Protein AF-A0AAW1DNU8-F1 (afdb_monomer_lite)

InterPro domains:
  IPR050598 Cellular Amino Acid Transporter [PTHR11785] (7-78)

Structure (mmCIF, N/CA/C/O backbone):
data_AF-A0AAW1DNU8-F1
#
_entry.id   AF-A0AAW1DNU8-F1
#
loop_
_atom_site.group_PDB
_atom_site.id
_atom_site.type_symbol
_atom_site.label_atom_id
_atom_site.label_alt_id
_atom_site.label_comp_id
_atom_site.label_asym_id
_atom_site.label_entity_id
_atom_site.label_seq_id
_atom_site.pdbx_PDB_ins_code
_atom_site.Cartn_x
_atom_site.Cartn_y
_atom_site.Cartn_z
_atom_site.occupancy
_atom_site.B_iso_or_equiv
_atom_site.auth_seq_id
_atom_site.auth_comp_id
_atom_site.auth_asym_id
_atom_site.auth_atom_id
_atom_site.pdbx_PDB_model_num
ATOM 1 N N . MET A 1 1 ? -0.730 47.822 -5.7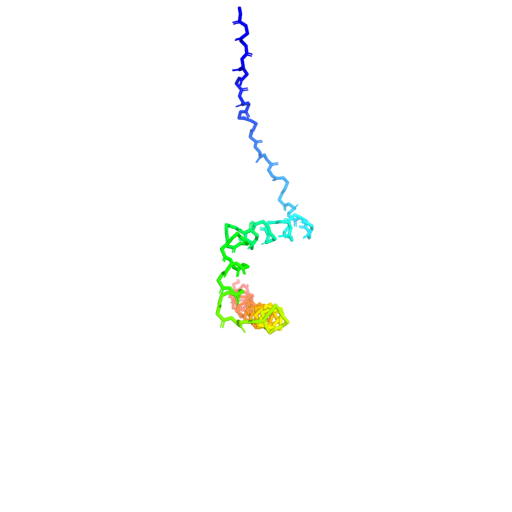91 1.00 42.94 1 MET A N 1
ATOM 2 C CA . MET A 1 1 ? -0.482 46.655 -6.659 1.00 42.94 1 MET A CA 1
ATOM 3 C C . MET A 1 1 ? -0.420 45.432 -5.743 1.00 42.94 1 MET A C 1
ATOM 5 O O . MET A 1 1 ? 0.487 45.374 -4.929 1.00 42.94 1 MET A O 1
ATOM 9 N N . SER A 1 2 ? -1.487 44.624 -5.781 1.00 38.00 2 SER A N 1
ATOM 10 C CA . SER A 1 2 ? -1.809 43.297 -5.191 1.00 38.00 2 SER A CA 1
ATOM 11 C C . SER A 1 2 ? -0.836 42.678 -4.163 1.00 38.00 2 SER A C 1
ATOM 13 O O . SER A 1 2 ? 0.322 42.462 -4.484 1.00 38.00 2 SER A O 1
ATOM 15 N N . ALA A 1 3 ? -1.182 42.419 -2.894 1.00 44.03 3 ALA A N 1
ATOM 16 C CA . ALA A 1 3 ? -2.195 41.494 -2.346 1.00 44.03 3 ALA A CA 1
ATOM 17 C C . ALA A 1 3 ? -1.997 40.013 -2.748 1.00 44.03 3 ALA A C 1
ATOM 19 O O . ALA A 1 3 ? -2.564 39.569 -3.738 1.00 44.03 3 ALA A O 1
ATOM 20 N N . VAL A 1 4 ? -1.235 39.266 -1.936 1.00 46.91 4 VAL A N 1
ATOM 21 C CA . VAL A 1 4 ? -1.368 37.811 -1.693 1.00 46.91 4 VAL A CA 1
ATOM 22 C C . VAL A 1 4 ? -1.083 37.621 -0.198 1.00 46.91 4 VAL A C 1
ATOM 24 O O . VAL A 1 4 ? 0.060 37.638 0.242 1.00 46.91 4 VAL A O 1
ATOM 27 N N . SER A 1 5 ? -2.098 37.867 0.627 1.00 35.53 5 SER A N 1
ATOM 28 C CA . SER A 1 5 ? -2.905 36.829 1.283 1.00 35.53 5 SER A CA 1
ATOM 29 C C . SER A 1 5 ? -2.072 35.991 2.243 1.00 35.53 5 SER A C 1
ATOM 31 O O . SER A 1 5 ? -1.513 34.956 1.890 1.00 35.53 5 SER A O 1
ATOM 33 N N . ALA A 1 6 ? -2.027 36.482 3.483 1.00 40.50 6 ALA A N 1
ATOM 34 C CA . ALA A 1 6 ? -1.715 35.695 4.658 1.00 40.50 6 ALA A CA 1
ATOM 35 C C . ALA A 1 6 ? -2.567 34.421 4.621 1.00 40.50 6 ALA A C 1
ATOM 37 O O . ALA A 1 6 ? -3.788 34.485 4.754 1.00 40.50 6 ALA A O 1
ATOM 38 N N . SER A 1 7 ? -1.926 33.276 4.386 1.00 34.06 7 SER A N 1
ATOM 39 C CA . SER A 1 7 ? -2.572 31.986 4.583 1.00 34.06 7 SER A CA 1
ATOM 40 C C . SER A 1 7 ? -2.823 31.850 6.076 1.00 34.06 7 SER A C 1
ATOM 42 O O . SER A 1 7 ? -1.900 31.652 6.866 1.00 34.06 7 SER A O 1
ATOM 44 N N . SER A 1 8 ? -4.078 32.055 6.441 1.00 38.97 8 SER A N 1
ATOM 45 C CA . SER A 1 8 ? -4.656 31.919 7.763 1.00 38.97 8 SER A CA 1
ATOM 46 C C . SER A 1 8 ? -4.129 30.661 8.447 1.00 38.97 8 SER A C 1
ATOM 48 O O . SER A 1 8 ? -4.378 29.546 7.994 1.00 38.97 8 SER A O 1
ATOM 50 N N . SER A 1 9 ? -3.430 30.842 9.565 1.00 44.53 9 SER A N 1
ATOM 51 C CA . SER A 1 9 ? -3.291 29.805 10.584 1.00 44.53 9 SER A CA 1
ATOM 52 C C . SER A 1 9 ? -4.659 29.640 11.251 1.00 44.53 9 SER A C 1
ATOM 54 O O . SER A 1 9 ? -4.897 30.120 12.359 1.00 44.53 9 SER A O 1
ATOM 56 N N . GLU A 1 10 ? -5.615 29.045 10.536 1.00 45.84 10 GLU A N 1
ATOM 57 C CA . GLU A 1 10 ? -6.769 28.469 11.204 1.00 45.84 10 GLU A CA 1
ATOM 58 C C . GLU A 1 10 ? -6.238 27.302 12.024 1.00 45.84 10 GLU A C 1
ATOM 60 O O . GLU A 1 10 ? -5.652 26.358 11.496 1.00 45.84 10 GLU A O 1
ATOM 65 N N . SER A 1 11 ? -6.392 27.400 13.344 1.00 44.38 11 SER A N 1
ATOM 66 C CA . SER A 1 11 ? -6.227 26.267 14.240 1.00 44.38 11 SER A CA 1
ATOM 67 C C . SER A 1 11 ? -7.128 25.157 13.714 1.00 44.38 11 SER A C 1
ATOM 69 O O . SER A 1 11 ? -8.342 25.188 13.918 1.00 44.38 11 SER A O 1
ATOM 71 N N . VAL A 1 12 ? -6.534 24.204 12.992 1.00 55.03 12 VAL A N 1
ATOM 72 C CA . VAL A 1 12 ? -7.214 23.008 12.515 1.00 55.03 12 VAL A CA 1
ATOM 73 C C . VAL A 1 12 ? -7.555 22.197 13.762 1.00 55.03 12 VAL A C 1
ATOM 75 O O . VAL A 1 12 ? -6.823 21.304 14.186 1.00 55.03 12 VAL A O 1
ATOM 78 N N . LYS A 1 13 ? -8.670 22.543 14.410 1.00 50.22 13 LYS A N 1
ATOM 79 C CA . LYS A 1 13 ? -9.346 21.675 15.363 1.00 50.22 13 LYS A CA 1
ATOM 80 C C . LYS A 1 13 ? -9.924 20.540 14.540 1.00 50.22 13 LYS A C 1
ATOM 82 O O . LYS A 1 13 ? -11.085 20.572 14.143 1.00 50.22 13 LYS A O 1
ATOM 87 N N . LEU A 1 14 ? -9.076 19.553 14.261 1.00 46.94 14 LEU A N 1
ATOM 88 C CA . LEU A 1 14 ? -9.505 18.275 13.730 1.00 46.94 14 LEU A CA 1
ATOM 89 C C . LEU A 1 14 ? -10.591 17.764 14.677 1.00 46.94 14 LEU A C 1
ATOM 91 O O . LEU A 1 14 ? -10.317 17.457 15.842 1.00 46.94 14 LEU A O 1
ATOM 95 N N . LYS A 1 15 ? -11.835 17.686 14.190 1.00 48.12 15 LYS A N 1
ATOM 96 C CA . LYS A 1 15 ? -12.792 16.726 14.742 1.00 48.12 15 LYS A CA 1
ATOM 97 C C . LYS A 1 15 ? -12.012 15.416 14.816 1.00 48.12 15 LYS A C 1
ATOM 99 O O . LYS A 1 15 ? -11.464 14.984 13.806 1.00 48.12 15 LYS A O 1
ATOM 104 N N . LYS A 1 16 ? -11.861 14.846 16.015 1.00 55.00 16 LYS A N 1
ATOM 105 C CA . LYS A 1 16 ? -11.119 13.592 16.248 1.00 55.00 16 LYS A CA 1
ATOM 106 C C . LYS A 1 16 ? -11.910 12.395 15.707 1.00 55.00 16 LYS A C 1
ATOM 108 O O . LYS A 1 16 ? -12.098 11.407 16.400 1.00 55.00 16 LYS A O 1
ATOM 113 N N . GLU A 1 17 ? -12.411 12.524 14.492 1.00 59.81 17 GLU A N 1
ATOM 114 C CA . GLU A 1 17 ? -13.192 11.542 13.767 1.00 59.81 17 GLU A CA 1
ATOM 115 C C . GLU A 1 17 ? -12.528 11.438 12.402 1.00 59.81 17 GLU A C 1
ATOM 117 O O . GLU A 1 17 ? -12.951 12.049 11.428 1.00 59.81 17 GLU A O 1
ATOM 122 N N . LEU A 1 18 ? -11.396 10.732 12.375 1.00 68.56 18 LEU A N 1
ATOM 123 C CA . LEU A 1 18 ? -10.832 10.231 11.130 1.00 68.56 18 LEU A CA 1
ATOM 124 C C . LEU A 1 18 ? -11.833 9.204 10.605 1.00 68.56 18 LEU A C 1
ATOM 126 O O . LEU A 1 18 ? -11.925 8.095 11.135 1.00 68.56 18 LEU A O 1
ATOM 130 N N . GLY A 1 19 ? -12.636 9.603 9.622 1.00 79.88 19 GLY A N 1
ATOM 131 C CA . GLY A 1 19 ? -13.544 8.690 8.949 1.00 79.88 19 GLY A CA 1
ATOM 132 C C . GLY A 1 19 ? -12.769 7.644 8.149 1.00 79.88 19 GLY A C 1
ATOM 133 O O . GLY A 1 19 ? -11.586 7.810 7.845 1.00 79.88 19 GLY A O 1
ATOM 134 N N . LEU A 1 20 ? -13.456 6.571 7.747 1.00 80.25 20 LEU A N 1
ATOM 135 C CA . LEU A 1 20 ? -12.861 5.527 6.904 1.00 80.25 20 LEU A CA 1
ATOM 136 C C . LEU A 1 20 ? -12.243 6.116 5.624 1.00 80.25 20 LEU A C 1
ATOM 138 O O . LEU A 1 20 ? -11.160 5.720 5.206 1.00 80.25 20 LEU A O 1
ATOM 142 N N . ILE A 1 21 ? -12.936 7.087 5.025 1.00 86.38 21 ILE A N 1
ATOM 143 C CA . ILE A 1 21 ? -12.540 7.712 3.761 1.00 86.38 21 ILE A CA 1
ATOM 144 C C . ILE A 1 21 ? -11.306 8.600 3.939 1.00 86.38 21 ILE A C 1
ATOM 146 O O . ILE A 1 21 ? -10.398 8.532 3.114 1.00 86.38 21 ILE A O 1
ATOM 150 N N . ASP A 1 22 ? -11.228 9.363 5.033 1.00 87.75 22 ASP A N 1
ATOM 151 C CA . ASP A 1 22 ? -10.046 10.173 5.350 1.00 87.75 22 ASP A CA 1
ATOM 152 C C . ASP A 1 22 ? -8.817 9.285 5.579 1.00 87.75 22 ASP A C 1
ATOM 154 O O . ASP A 1 22 ? -7.740 9.557 5.048 1.00 87.75 22 ASP A O 1
ATOM 158 N N . GLY A 1 23 ? -8.983 8.174 6.306 1.00 85.50 23 GLY A N 1
ATOM 159 C CA . GLY A 1 23 ? -7.918 7.195 6.530 1.00 85.50 23 GLY A CA 1
ATOM 160 C C . GLY A 1 23 ? -7.415 6.562 5.231 1.00 85.50 23 GLY A C 1
ATOM 161 O O . GLY A 1 23 ? -6.210 6.529 4.980 1.00 85.50 23 GLY A O 1
ATOM 162 N N . VAL A 1 24 ? -8.329 6.114 4.365 1.00 86.62 24 VAL A N 1
ATOM 163 C CA . VAL A 1 24 ? -7.976 5.556 3.050 1.00 86.62 24 VAL A CA 1
ATOM 164 C C . VAL A 1 24 ? -7.291 6.609 2.178 1.00 86.62 24 VAL A C 1
ATOM 166 O O . VAL A 1 24 ? -6.281 6.302 1.552 1.00 86.62 24 VAL A O 1
ATOM 169 N N . GLY A 1 25 ? -7.775 7.852 2.171 1.00 88.56 25 GLY A N 1
ATOM 170 C CA . GLY A 1 25 ? -7.170 8.951 1.418 1.00 88.56 25 GLY A CA 1
ATOM 171 C C . GLY A 1 25 ? -5.722 9.227 1.827 1.00 88.56 25 GLY A C 1
ATOM 172 O O . GLY A 1 25 ? -4.861 9.391 0.963 1.00 88.56 25 GLY A O 1
ATOM 173 N N . ILE A 1 26 ? -5.426 9.198 3.129 1.00 87.44 26 ILE A N 1
ATOM 174 C CA . ILE A 1 26 ? -4.060 9.354 3.653 1.00 87.44 26 ILE A CA 1
ATOM 175 C C . ILE A 1 26 ? -3.170 8.185 3.218 1.00 87.44 26 ILE A C 1
ATOM 177 O O . ILE A 1 26 ? -2.057 8.407 2.741 1.00 87.44 26 ILE A O 1
ATOM 181 N N . ILE A 1 27 ? -3.657 6.946 3.340 1.00 85.50 27 ILE A N 1
ATOM 182 C CA . ILE A 1 27 ? -2.909 5.747 2.935 1.00 85.50 27 ILE A CA 1
ATOM 183 C C . ILE A 1 27 ? -2.616 5.786 1.430 1.00 85.50 27 ILE A C 1
ATOM 185 O O . ILE A 1 27 ? -1.476 5.593 1.015 1.00 85.50 27 ILE A O 1
ATOM 189 N N . VAL A 1 28 ? -3.611 6.106 0.602 1.00 86.38 28 VAL A N 1
ATOM 190 C CA . VAL A 1 28 ? -3.438 6.234 -0.852 1.00 86.38 28 VAL A CA 1
ATOM 191 C C . VAL A 1 28 ? -2.463 7.365 -1.190 1.00 86.38 28 VAL A C 1
ATOM 193 O O . VAL A 1 28 ? -1.595 7.179 -2.040 1.00 86.38 28 VAL A O 1
ATOM 196 N N . GLY A 1 29 ? -2.540 8.503 -0.496 1.00 84.44 29 GLY A N 1
ATOM 197 C CA . GLY A 1 29 ? -1.621 9.628 -0.678 1.00 84.44 29 GLY A CA 1
ATOM 198 C C . GLY A 1 29 ? -0.169 9.305 -0.315 1.00 84.44 29 GLY A C 1
ATOM 199 O O . GLY A 1 29 ? 0.743 9.796 -0.975 1.00 84.44 29 GLY A O 1
ATOM 200 N N . VAL A 1 30 ? 0.065 8.450 0.687 1.00 81.75 30 VAL A N 1
ATOM 201 C CA . VAL A 1 30 ? 1.420 8.003 1.054 1.00 81.75 30 VAL A CA 1
ATOM 202 C C . VAL A 1 30 ? 1.961 6.934 0.095 1.00 81.75 30 VAL A C 1
ATOM 204 O O . VAL A 1 30 ? 3.167 6.876 -0.137 1.00 81.75 30 VAL A O 1
ATOM 207 N N . ILE A 1 31 ? 1.084 6.101 -0.478 1.00 82.00 31 ILE A N 1
ATOM 208 C CA . ILE A 1 31 ? 1.452 5.041 -1.431 1.00 82.00 31 ILE A CA 1
ATOM 209 C C . ILE A 1 31 ? 1.752 5.626 -2.821 1.00 82.00 31 ILE A C 1
ATOM 211 O O . ILE A 1 31 ? 2.721 5.221 -3.469 1.00 82.00 31 ILE A O 1
ATOM 215 N N . ILE A 1 32 ? 0.951 6.588 -3.294 1.00 83.88 32 ILE A N 1
ATOM 216 C CA . ILE A 1 32 ? 1.141 7.254 -4.592 1.00 83.88 32 ILE A CA 1
ATOM 217 C C . ILE A 1 32 ? 2.199 8.364 -4.446 1.00 83.88 32 ILE A C 1
ATOM 219 O O . ILE A 1 32 ? 1.894 9.550 -4.374 1.00 83.88 32 ILE A O 1
ATOM 223 N N . GLY A 1 33 ? 3.472 7.965 -4.380 1.00 74.81 33 GLY A N 1
ATOM 224 C CA . GLY A 1 33 ? 4.629 8.869 -4.363 1.00 74.81 33 GLY A CA 1
ATOM 225 C C . GLY A 1 33 ? 5.293 9.066 -5.736 1.00 74.81 33 GLY A C 1
ATOM 226 O O . GLY A 1 33 ? 4.772 8.678 -6.782 1.00 74.81 33 GLY A O 1
ATOM 227 N N . SER A 1 34 ? 6.519 9.602 -5.745 1.00 74.94 34 SER A N 1
ATOM 228 C CA . SER A 1 34 ? 7.336 9.791 -6.964 1.00 74.94 34 SER A CA 1
ATOM 229 C C . SER A 1 34 ? 7.711 8.484 -7.687 1.00 74.94 34 SER A C 1
ATOM 231 O O . SER A 1 34 ? 8.128 8.510 -8.848 1.00 74.94 34 SER A O 1
ATOM 233 N N . GLY A 1 35 ? 7.517 7.328 -7.041 1.00 67.00 35 GLY A N 1
ATOM 234 C CA . GLY A 1 35 ? 7.809 6.002 -7.590 1.00 67.00 35 GLY A CA 1
ATOM 235 C C . GLY A 1 35 ? 7.015 5.642 -8.853 1.00 67.00 35 GLY A C 1
ATOM 236 O O . GLY A 1 35 ? 7.522 4.879 -9.679 1.00 67.00 35 GLY A O 1
ATOM 237 N N . ILE A 1 36 ? 5.829 6.228 -9.069 1.00 77.69 36 ILE A N 1
ATOM 238 C CA . ILE A 1 36 ? 5.007 5.993 -10.274 1.00 77.69 36 ILE A CA 1
ATOM 239 C C . ILE A 1 36 ? 5.675 6.505 -11.561 1.00 77.69 36 ILE A C 1
ATOM 241 O O . ILE A 1 36 ? 5.405 5.987 -12.638 1.00 77.69 36 ILE A O 1
ATOM 245 N N . PHE A 1 37 ? 6.588 7.478 -11.468 1.00 68.12 37 PHE A N 1
ATOM 246 C CA . PHE A 1 37 ? 7.301 8.024 -12.630 1.00 68.12 37 PHE A CA 1
ATOM 247 C C . PHE A 1 37 ? 8.562 7.226 -12.993 1.00 68.12 37 PHE A C 1
ATOM 249 O O . PHE A 1 37 ? 9.006 7.251 -14.141 1.00 68.12 37 PHE A O 1
ATOM 256 N N . VAL A 1 38 ? 9.128 6.492 -12.031 1.00 65.69 38 VAL A N 1
ATOM 257 C CA . VAL A 1 38 ? 10.348 5.684 -12.211 1.00 65.69 38 VAL A CA 1
ATOM 258 C C . VAL A 1 38 ? 10.010 4.234 -12.573 1.00 65.69 38 VAL A C 1
ATOM 260 O O . VAL A 1 38 ? 10.651 3.642 -13.443 1.00 65.69 38 VAL A O 1
ATOM 263 N N . SER A 1 39 ? 8.961 3.680 -11.964 1.00 67.19 39 SER A N 1
ATOM 264 C CA . SER A 1 39 ? 8.584 2.266 -12.096 1.00 67.19 39 SER A CA 1
ATOM 265 C C . SER A 1 39 ? 8.240 1.815 -13.528 1.00 67.19 39 SER A C 1
ATOM 267 O O . SER A 1 39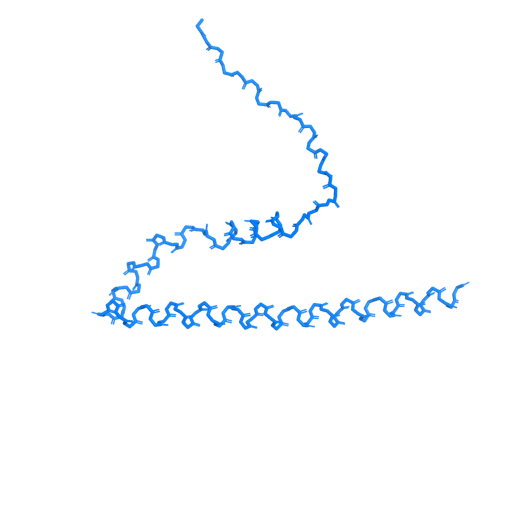 ? 8.686 0.733 -13.905 1.00 67.19 39 SER A O 1
ATOM 269 N N . PRO A 1 40 ? 7.541 2.601 -14.377 1.00 64.38 40 PRO A N 1
ATOM 270 C CA . PRO A 1 40 ? 7.185 2.162 -15.728 1.00 64.38 40 PRO A CA 1
ATOM 271 C C . PRO A 1 40 ? 8.403 2.037 -16.647 1.00 64.38 40 PRO A C 1
ATOM 273 O O . PRO A 1 40 ? 8.494 1.084 -17.414 1.00 64.38 40 PRO A O 1
ATOM 276 N N . LYS A 1 41 ? 9.367 2.968 -16.550 1.00 65.19 41 LYS A N 1
ATOM 277 C CA . LYS A 1 41 ? 10.606 2.924 -17.346 1.00 65.19 41 LYS A CA 1
ATOM 278 C C . LYS A 1 41 ? 11.528 1.791 -16.902 1.00 65.19 41 LYS A C 1
ATOM 280 O O . LYS A 1 41 ? 12.062 1.094 -17.759 1.00 65.19 41 LYS A O 1
ATOM 285 N N . GLY A 1 42 ? 11.688 1.594 -15.591 1.00 66.62 42 GLY A N 1
ATOM 286 C CA . GLY A 1 42 ? 12.519 0.517 -15.044 1.00 66.62 42 GLY A CA 1
ATOM 287 C C . GLY A 1 42 ? 11.969 -0.869 -15.383 1.00 66.62 42 GLY A C 1
ATOM 288 O O . GLY A 1 42 ? 12.691 -1.711 -15.908 1.00 66.62 42 GLY A O 1
ATOM 289 N N . VAL A 1 43 ? 10.666 -1.083 -15.181 1.00 67.31 43 VAL A N 1
ATOM 290 C CA . VAL A 1 43 ? 10.013 -2.359 -15.499 1.00 67.31 43 VAL A CA 1
ATOM 291 C C . VAL A 1 43 ? 10.024 -2.639 -17.002 1.00 67.31 43 VAL A C 1
ATOM 293 O O . VAL A 1 43 ? 10.294 -3.768 -17.397 1.00 67.31 43 VAL A O 1
ATOM 296 N N . LEU A 1 44 ? 9.791 -1.635 -17.853 1.00 66.38 44 LEU A N 1
ATOM 297 C CA . LEU A 1 44 ? 9.805 -1.827 -19.305 1.00 66.38 44 LEU A CA 1
ATOM 298 C C . LEU A 1 44 ? 11.202 -2.180 -19.839 1.00 66.38 44 LEU A C 1
ATOM 300 O O . LEU A 1 44 ? 11.313 -3.007 -20.740 1.00 66.38 44 LEU A O 1
ATOM 304 N N . GLN A 1 45 ? 12.262 -1.597 -19.268 1.00 67.81 45 GLN A N 1
ATOM 305 C CA . GLN A 1 45 ? 13.640 -1.934 -19.639 1.00 67.81 45 GLN A CA 1
ATOM 306 C C . GLN A 1 45 ? 14.081 -3.302 -19.109 1.00 67.81 45 GLN A C 1
ATOM 308 O O . GLN A 1 45 ? 14.765 -4.030 -19.822 1.00 67.81 45 GLN A O 1
ATOM 313 N N . SER A 1 46 ? 13.689 -3.676 -17.888 1.00 67.06 46 SER A N 1
ATOM 314 C CA . SER A 1 46 ? 14.102 -4.948 -17.281 1.00 67.06 46 SER A CA 1
ATOM 315 C C . SER A 1 46 ? 13.271 -6.154 -17.729 1.00 67.06 46 SER A C 1
ATOM 317 O O . SER A 1 46 ? 13.795 -7.262 -17.762 1.00 67.06 46 SER A O 1
ATOM 319 N N . ALA A 1 47 ? 11.992 -5.973 -18.070 1.00 66.62 47 ALA A N 1
ATOM 320 C CA . ALA A 1 47 ? 11.103 -7.073 -18.447 1.00 66.62 47 ALA A CA 1
ATOM 321 C C . ALA A 1 47 ? 11.158 -7.420 -19.945 1.00 66.62 47 ALA A C 1
ATOM 323 O O . ALA A 1 47 ? 10.655 -8.470 -20.342 1.00 66.62 47 ALA A O 1
ATOM 324 N N . GLY A 1 48 ? 11.704 -6.539 -20.794 1.00 65.94 48 GLY A N 1
ATOM 325 C CA . GLY A 1 48 ? 11.800 -6.719 -22.253 1.00 65.94 48 GLY A CA 1
ATOM 326 C C . GLY A 1 48 ? 10.458 -6.710 -23.007 1.00 65.94 48 GLY A C 1
ATOM 327 O O . GLY A 1 48 ? 10.425 -6.418 -24.199 1.00 65.94 48 GLY A O 1
ATOM 328 N N . SER A 1 49 ? 9.342 -6.978 -22.322 1.00 73.25 49 SER A N 1
ATOM 329 C CA . SER A 1 49 ? 7.974 -6.957 -22.836 1.00 73.25 49 SER A CA 1
ATOM 330 C C . SER A 1 49 ? 7.019 -6.338 -21.813 1.00 73.25 49 SER A C 1
ATOM 332 O O . SER A 1 49 ? 7.063 -6.653 -20.621 1.00 73.25 49 SER A O 1
ATOM 334 N N . VAL A 1 50 ? 6.110 -5.484 -22.296 1.00 76.75 50 VAL A N 1
ATOM 335 C CA . VAL A 1 50 ? 5.107 -4.768 -21.484 1.00 76.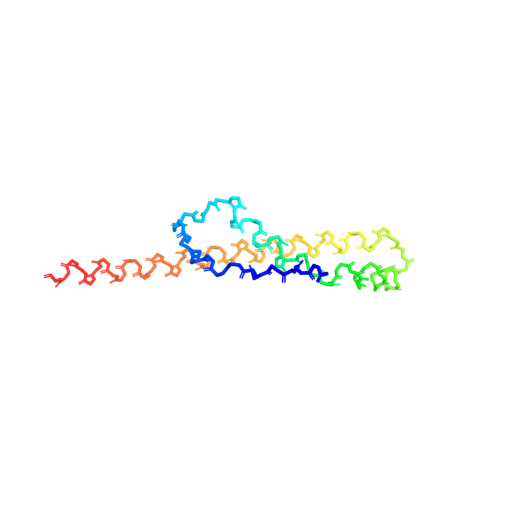75 50 VAL A CA 1
ATOM 336 C C . VAL A 1 50 ? 4.235 -5.742 -20.678 1.00 76.75 50 VAL A C 1
ATOM 338 O O . VAL A 1 50 ? 3.893 -5.462 -19.530 1.00 76.75 50 VAL A O 1
ATOM 341 N N . GLY A 1 51 ? 3.914 -6.911 -21.247 1.00 78.38 51 GLY A N 1
ATOM 342 C CA . GLY A 1 51 ? 3.052 -7.907 -20.604 1.00 78.38 51 GLY A CA 1
ATOM 343 C C . GLY A 1 51 ? 3.662 -8.513 -19.338 1.00 78.38 51 GLY A C 1
ATOM 344 O O . GLY A 1 51 ? 2.980 -8.638 -18.325 1.00 78.38 51 GLY A O 1
ATOM 345 N N . PHE A 1 52 ? 4.961 -8.825 -19.354 1.00 77.75 52 PHE A N 1
ATOM 346 C CA . PHE A 1 52 ? 5.644 -9.400 -18.191 1.00 77.75 52 PHE A CA 1
ATOM 347 C C . PHE A 1 52 ? 5.808 -8.364 -17.067 1.00 77.75 52 PHE A C 1
ATOM 349 O O . PHE A 1 52 ? 5.656 -8.679 -15.888 1.00 77.75 52 PHE A O 1
ATOM 356 N N . GLY A 1 53 ? 6.006 -7.096 -17.439 1.00 79.12 53 GLY A N 1
ATOM 357 C CA . GLY A 1 53 ? 6.035 -5.980 -16.500 1.00 79.12 53 GLY A CA 1
ATOM 358 C C . GLY A 1 53 ? 4.721 -5.765 -15.744 1.00 79.12 53 GLY A C 1
ATOM 359 O O . GLY A 1 53 ? 4.737 -5.539 -14.535 1.00 79.12 53 GLY A O 1
ATOM 360 N N . LEU A 1 54 ? 3.580 -5.900 -16.429 1.00 81.50 54 LEU A N 1
ATOM 361 C CA . LEU A 1 54 ? 2.257 -5.814 -15.799 1.00 81.50 54 LEU A CA 1
ATOM 362 C C . LEU A 1 54 ? 2.013 -6.954 -14.803 1.00 81.50 54 LEU A C 1
ATOM 364 O O . LEU A 1 54 ? 1.465 -6.715 -13.729 1.00 81.50 54 LEU A O 1
ATOM 368 N N . ILE A 1 55 ? 2.459 -8.174 -15.118 1.00 85.00 55 ILE A N 1
ATOM 369 C CA . ILE 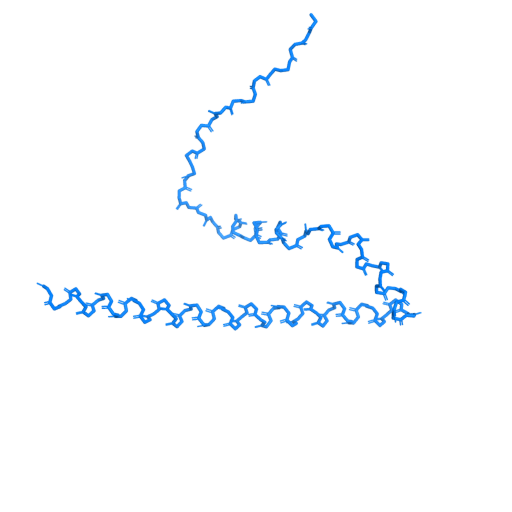A 1 55 ? 2.329 -9.326 -14.213 1.00 85.00 55 ILE A CA 1
ATOM 370 C C . ILE A 1 55 ? 3.127 -9.090 -12.927 1.00 85.00 55 ILE A C 1
ATOM 372 O O . ILE A 1 55 ? 2.588 -9.255 -11.836 1.00 85.00 55 ILE A O 1
ATOM 376 N N . ILE A 1 56 ? 4.384 -8.650 -13.035 1.00 84.81 56 ILE A N 1
ATOM 377 C CA . ILE A 1 56 ? 5.232 -8.347 -11.868 1.00 84.81 56 ILE A CA 1
ATOM 378 C C . ILE A 1 56 ? 4.617 -7.228 -11.023 1.00 84.81 56 ILE A C 1
ATOM 380 O O . ILE A 1 56 ? 4.645 -7.289 -9.794 1.00 84.81 56 ILE A O 1
ATOM 384 N N . TRP A 1 57 ? 4.034 -6.220 -11.668 1.00 82.31 57 TRP A N 1
ATOM 385 C CA . TRP A 1 57 ? 3.380 -5.117 -10.975 1.00 82.31 57 TRP A CA 1
ATOM 386 C C . TRP A 1 57 ? 2.166 -5.586 -10.162 1.00 82.31 57 TRP A C 1
ATOM 388 O O . TRP A 1 57 ? 2.054 -5.253 -8.982 1.00 82.31 57 TRP A O 1
ATOM 398 N N . ILE A 1 58 ? 1.312 -6.432 -10.749 1.00 86.62 58 ILE A N 1
ATOM 399 C CA . ILE A 1 58 ? 0.175 -7.035 -10.038 1.00 86.62 58 ILE A CA 1
ATOM 400 C C . ILE A 1 58 ? 0.658 -7.941 -8.901 1.00 86.62 58 ILE A C 1
ATOM 402 O O . ILE A 1 58 ? 0.134 -7.848 -7.793 1.00 86.62 58 ILE A O 1
ATOM 406 N N . LEU A 1 59 ? 1.673 -8.778 -9.135 1.00 89.75 59 LEU A N 1
ATOM 407 C CA . LEU A 1 59 ? 2.235 -9.655 -8.103 1.00 89.75 59 LEU A CA 1
ATOM 408 C C . LEU A 1 59 ? 2.802 -8.860 -6.922 1.00 89.75 59 LEU A C 1
ATOM 410 O O . LEU A 1 59 ? 2.556 -9.226 -5.777 1.00 89.75 59 LEU A O 1
ATOM 414 N N . SER A 1 60 ? 3.504 -7.757 -7.188 1.00 85.88 60 SER A N 1
ATOM 415 C CA . SER A 1 60 ? 4.008 -6.842 -6.157 1.00 85.88 60 SER A CA 1
ATOM 416 C C . SER A 1 60 ? 2.868 -6.222 -5.340 1.00 85.88 60 SER A C 1
ATOM 418 O O . SER A 1 60 ? 2.909 -6.235 -4.109 1.00 85.88 60 SER A O 1
ATOM 420 N N . GLY A 1 61 ? 1.804 -5.758 -6.007 1.00 87.12 61 GLY A N 1
ATOM 421 C CA . GLY A 1 61 ? 0.607 -5.242 -5.338 1.00 87.12 61 GLY A CA 1
ATOM 422 C C . GLY A 1 61 ? -0.076 -6.291 -4.457 1.00 87.12 61 GLY A C 1
ATOM 423 O O . GLY A 1 61 ? -0.436 -6.002 -3.316 1.00 87.12 61 GLY A O 1
ATOM 424 N N . LEU A 1 62 ? -0.183 -7.529 -4.946 1.00 92.38 62 LEU A N 1
ATOM 425 C CA . LEU A 1 62 ? -0.768 -8.642 -4.202 1.00 92.38 62 LEU A CA 1
ATOM 426 C C . LEU A 1 62 ? 0.071 -8.998 -2.965 1.00 92.38 62 LEU A C 1
ATOM 428 O O . LEU A 1 62 ? -0.473 -9.152 -1.874 1.00 92.38 62 LEU A O 1
ATOM 432 N N . LEU A 1 63 ? 1.399 -9.064 -3.113 1.00 90.38 63 LEU A N 1
ATOM 433 C CA . LEU A 1 63 ? 2.325 -9.302 -2.002 1.00 90.38 63 LEU A CA 1
ATOM 434 C C . LEU A 1 63 ? 2.213 -8.206 -0.936 1.00 90.38 63 LEU A C 1
ATOM 436 O O . LEU A 1 63 ? 2.213 -8.499 0.259 1.00 90.38 63 LEU A O 1
ATOM 440 N N . SER A 1 64 ? 2.080 -6.949 -1.365 1.00 88.88 64 SER A N 1
ATOM 441 C CA . SER A 1 64 ? 1.904 -5.807 -0.469 1.00 88.88 64 SER A CA 1
ATOM 442 C C . SER A 1 64 ? 0.578 -5.884 0.300 1.00 88.88 64 SER A C 1
ATOM 444 O O . SER A 1 64 ? 0.565 -5.654 1.508 1.00 88.88 64 SER A O 1
ATOM 446 N N . MET A 1 65 ? -0.513 -6.306 -0.353 1.00 87.00 65 MET A N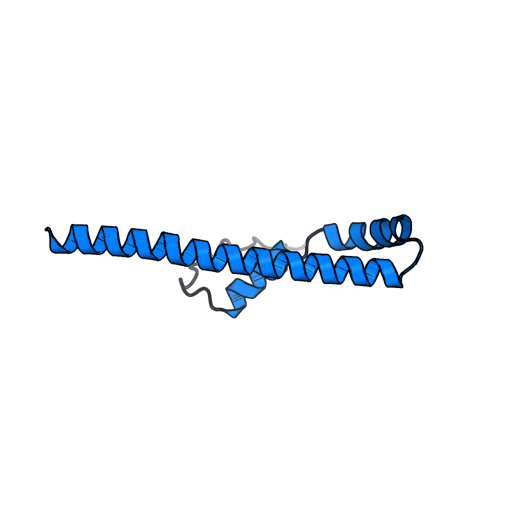 1
ATOM 447 C CA . MET A 1 65 ? -1.797 -6.572 0.311 1.00 87.00 65 MET A CA 1
ATOM 448 C C . MET A 1 65 ? -1.691 -7.673 1.367 1.00 87.00 65 MET A C 1
ATOM 450 O O . MET A 1 65 ? -2.176 -7.496 2.481 1.00 87.00 65 MET A O 1
ATOM 454 N N . VAL A 1 66 ? -1.038 -8.792 1.047 1.00 90.94 66 VAL A N 1
ATOM 455 C CA . VAL A 1 66 ? -0.843 -9.893 2.004 1.00 90.94 66 VAL A CA 1
ATOM 456 C C . VAL A 1 66 ? -0.001 -9.434 3.198 1.00 90.94 66 VAL A C 1
ATOM 458 O O . VAL A 1 66 ? -0.333 -9.741 4.341 1.00 90.94 66 VAL A O 1
ATOM 461 N N . GLY A 1 67 ? 1.049 -8.643 2.954 1.00 85.94 67 GLY A N 1
ATOM 462 C CA . GLY A 1 67 ? 1.856 -8.035 4.013 1.00 85.94 67 GLY A CA 1
ATOM 463 C C . GLY A 1 67 ? 1.044 -7.102 4.914 1.00 85.94 67 GLY A C 1
ATOM 464 O O . GLY A 1 67 ? 1.166 -7.177 6.136 1.00 85.94 67 GLY A O 1
ATOM 465 N N . ALA A 1 68 ? 0.174 -6.275 4.330 1.00 85.06 68 ALA A N 1
ATOM 466 C CA . ALA A 1 68 ? -0.731 -5.407 5.079 1.00 85.06 68 ALA A CA 1
ATOM 467 C C . ALA A 1 68 ? -1.739 -6.208 5.920 1.00 85.06 68 ALA A C 1
ATOM 469 O O . ALA A 1 68 ? -1.987 -5.849 7.069 1.00 85.06 68 ALA A O 1
ATOM 470 N N . LEU A 1 69 ? -2.267 -7.316 5.387 1.00 84.56 69 LEU A N 1
ATOM 471 C CA . LEU A 1 69 ? -3.184 -8.205 6.104 1.00 84.56 69 LEU A CA 1
ATOM 472 C C . LEU A 1 69 ? -2.501 -8.863 7.313 1.00 84.56 69 LEU A C 1
ATOM 474 O O . LEU A 1 69 ? -3.044 -8.867 8.412 1.00 84.56 69 LEU A O 1
ATOM 478 N N . CYS A 1 70 ? -1.273 -9.351 7.127 1.00 87.00 70 CYS A N 1
ATOM 479 C CA . CYS A 1 70 ? -0.471 -9.926 8.206 1.00 87.00 70 CYS A CA 1
ATOM 480 C C . CYS A 1 70 ? -0.183 -8.886 9.302 1.00 87.00 70 CYS A C 1
ATOM 482 O O . CYS A 1 70 ? -0.349 -9.161 10.489 1.00 87.00 70 CYS A O 1
ATOM 484 N N . TYR A 1 71 ? 0.174 -7.656 8.910 1.00 82.19 71 TYR A N 1
ATOM 485 C CA . TYR A 1 71 ? 0.341 -6.544 9.849 1.00 82.19 71 TYR A CA 1
ATOM 486 C C . TYR A 1 71 ? -0.949 -6.194 10.600 1.00 82.19 71 TYR A C 1
ATOM 488 O O . TYR A 1 71 ? -0.878 -5.853 11.781 1.00 82.19 71 TYR A O 1
ATOM 496 N N . ALA A 1 72 ? -2.110 -6.289 9.948 1.00 85.56 72 ALA A N 1
ATOM 497 C CA . ALA A 1 72 ? -3.400 -6.070 10.592 1.00 85.56 72 ALA A CA 1
ATOM 498 C C . ALA A 1 72 ? -3.672 -7.127 11.677 1.00 85.56 72 ALA A C 1
ATOM 500 O O . ALA A 1 72 ? -3.996 -6.760 12.805 1.00 85.56 72 ALA A O 1
ATOM 501 N N . GLU A 1 73 ? -3.440 -8.413 11.392 1.00 82.75 73 GLU A N 1
ATOM 502 C CA . GLU A 1 73 ? -3.636 -9.487 12.380 1.00 82.75 73 GLU A CA 1
ATOM 503 C C . GLU A 1 73 ? -2.639 -9.422 13.546 1.00 82.75 73 GLU A C 1
ATOM 505 O O . GLU A 1 73 ? -2.997 -9.635 14.708 1.00 82.75 73 GLU A O 1
ATOM 510 N N . LEU A 1 74 ? -1.374 -9.093 13.274 1.00 81.00 74 LEU A N 1
ATOM 511 C CA . LEU A 1 74 ? -0.371 -8.865 14.319 1.00 81.00 74 LEU A CA 1
ATOM 512 C C . LEU A 1 74 ? -0.742 -7.659 15.194 1.00 81.00 74 LEU A C 1
ATOM 514 O O . LEU A 1 74 ? -0.592 -7.716 16.416 1.00 81.00 74 LEU A O 1
ATOM 518 N N . GLY A 1 75 ? -1.250 -6.588 14.579 1.00 79.25 75 GLY A N 1
ATOM 519 C CA . GLY A 1 75 ? -1.726 -5.391 15.267 1.00 79.25 75 GLY A CA 1
ATOM 520 C C . GLY A 1 75 ? -2.895 -5.678 16.207 1.00 79.25 75 GLY A C 1
ATOM 521 O O . GLY A 1 75 ? -2.868 -5.237 17.356 1.00 79.25 75 GLY A O 1
ATOM 522 N N . GLU A 1 76 ? -3.878 -6.468 15.772 1.00 76.25 76 GLU A N 1
ATOM 523 C CA . GLU A 1 76 ? -4.990 -6.884 16.634 1.00 76.25 76 GLU A CA 1
ATOM 524 C C . GLU A 1 76 ? -4.525 -7.738 17.815 1.00 76.25 76 GLU A C 1
ATOM 526 O O . GLU A 1 76 ? -4.949 -7.501 18.947 1.00 76.25 76 GLU A O 1
ATOM 531 N N . ASN A 1 77 ? -3.604 -8.678 17.595 1.00 77.62 77 ASN A N 1
ATOM 532 C CA . ASN A 1 77 ? -3.072 -9.513 18.673 1.00 77.62 77 ASN A CA 1
ATOM 533 C C . ASN A 1 77 ? -2.287 -8.696 19.711 1.00 77.62 77 ASN A C 1
ATOM 535 O O . ASN A 1 77 ? -2.442 -8.906 20.917 1.00 77.62 77 ASN A O 1
ATOM 539 N N . ILE A 1 78 ? -1.480 -7.725 19.267 1.00 80.25 78 ILE A N 1
ATOM 540 C CA . ILE A 1 78 ? -0.753 -6.827 20.176 1.00 80.25 78 ILE A CA 1
ATOM 541 C C . ILE A 1 78 ? -1.722 -5.932 20.961 1.00 80.25 78 ILE A C 1
ATOM 543 O O . ILE A 1 78 ? -1.546 -5.737 22.167 1.00 80.25 78 ILE A O 1
ATOM 547 N N . LEU A 1 79 ? -2.762 -5.412 20.299 1.00 77.81 79 LEU A N 1
ATOM 548 C CA . LEU A 1 79 ? -3.747 -4.519 20.906 1.00 77.81 79 LEU A CA 1
ATOM 549 C C . LEU A 1 79 ? -4.613 -5.271 21.925 1.00 77.81 79 LEU A C 1
ATOM 551 O O . LEU A 1 79 ? -4.847 -4.773 23.027 1.00 77.81 79 LEU A O 1
ATOM 555 N N . SER A 1 80 ? -5.008 -6.500 21.592 1.00 77.06 80 SER A N 1
ATOM 556 C CA . SER A 1 80 ? -5.753 -7.419 22.455 1.00 77.06 80 SER A CA 1
ATOM 557 C C . SER A 1 80 ? -4.987 -7.749 23.740 1.00 77.06 80 SER A C 1
ATOM 559 O O . SER A 1 80 ? -5.529 -7.603 24.839 1.00 77.06 80 SER A O 1
ATOM 561 N N . LEU A 1 81 ? -3.696 -8.096 23.642 1.00 74.31 81 LEU A N 1
ATOM 562 C CA . LEU A 1 81 ? -2.873 -8.393 24.820 1.00 74.31 81 LEU A CA 1
ATOM 563 C C . LEU A 1 81 ? -2.686 -7.177 25.734 1.00 74.31 81 LEU A C 1
ATOM 565 O O . LEU A 1 81 ? -2.704 -7.322 26.959 1.00 74.31 81 LEU A O 1
ATOM 569 N N . LEU A 1 82 ? -2.537 -5.975 25.169 1.00 77.06 82 LEU A N 1
ATOM 570 C CA . LEU A 1 82 ? -2.421 -4.749 25.959 1.00 77.06 82 LEU A CA 1
ATOM 571 C C . LEU A 1 82 ? -3.740 -4.420 26.676 1.00 77.06 82 LEU A C 1
ATOM 573 O O . LEU A 1 82 ? -3.722 -4.046 27.849 1.00 77.06 82 LEU A O 1
ATOM 577 N N . TYR A 1 83 ? -4.877 -4.624 26.004 1.00 72.50 83 TYR A N 1
ATOM 578 C CA . TYR A 1 83 ? -6.210 -4.412 26.570 1.00 72.50 83 TYR A CA 1
ATOM 579 C C . TYR A 1 83 ? -6.511 -5.402 27.703 1.00 72.50 83 TYR A C 1
ATOM 581 O O . TYR A 1 83 ? -6.974 -5.007 28.773 1.00 72.50 83 TYR A O 1
ATOM 589 N N . GLN A 1 84 ? -6.164 -6.679 27.519 1.00 70.12 84 GLN A N 1
ATOM 590 C CA . GLN A 1 84 ? -6.351 -7.727 28.524 1.00 70.12 84 GLN A CA 1
ATOM 591 C C . GLN A 1 84 ? -5.448 -7.503 29.747 1.00 70.12 84 GLN A C 1
ATOM 593 O O . GLN A 1 84 ? -5.912 -7.616 30.883 1.00 70.12 84 GLN A O 1
ATOM 598 N N . ARG A 1 85 ? -4.189 -7.086 29.539 1.00 76.25 85 ARG A N 1
ATOM 599 C CA . ARG A 1 85 ? -3.256 -6.683 30.607 1.00 76.25 85 ARG A CA 1
ATOM 600 C C . ARG A 1 85 ? -3.768 -5.469 31.387 1.00 76.25 85 ARG A C 1
ATOM 602 O O . ARG A 1 85 ? -3.602 -5.427 32.604 1.00 76.25 85 ARG A O 1
ATOM 609 N N . PHE A 1 86 ? -4.382 -4.499 30.709 1.00 77.06 86 PHE A N 1
ATOM 610 C CA . PHE A 1 86 ? -4.938 -3.296 31.329 1.00 77.06 86 PHE A CA 1
ATOM 611 C C . PHE A 1 86 ? -6.202 -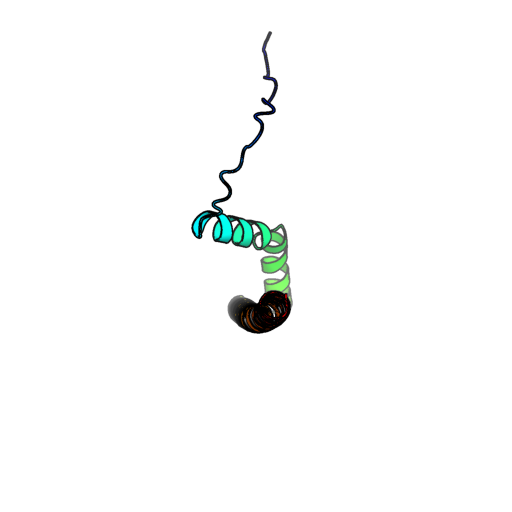3.607 32.141 1.00 77.06 86 PHE A C 1
ATOM 613 O O . PHE A 1 86 ? -6.273 -3.222 33.303 1.00 77.06 86 PHE A O 1
ATOM 620 N N . ILE A 1 87 ? -7.146 -4.384 31.595 1.00 74.75 87 ILE A N 1
ATOM 621 C CA . ILE A 1 87 ? -8.345 -4.846 32.317 1.00 74.75 87 ILE A CA 1
ATOM 622 C C . ILE A 1 87 ? -7.982 -5.690 33.539 1.00 74.75 87 ILE A C 1
ATOM 624 O O . ILE A 1 87 ? -8.556 -5.494 34.605 1.00 74.75 87 ILE A O 1
ATOM 628 N N . PHE A 1 88 ? -6.999 -6.587 33.425 1.00 74.88 88 PHE A N 1
ATOM 629 C CA . PHE A 1 88 ? -6.553 -7.394 34.561 1.00 74.88 88 PHE A CA 1
ATOM 630 C C . PHE A 1 88 ? -5.917 -6.527 35.655 1.00 74.88 88 PHE A C 1
ATOM 632 O O . PHE A 1 88 ? -6.105 -6.784 36.839 1.00 74.88 88 PHE A O 1
ATOM 639 N N . LYS A 1 89 ? -5.201 -5.463 35.269 1.00 75.81 89 LYS A N 1
ATOM 640 C CA . LYS A 1 89 ? -4.645 -4.480 36.207 1.00 75.81 89 LYS A CA 1
ATOM 641 C C . LYS A 1 89 ? -5.728 -3.594 36.841 1.00 75.81 89 LYS A C 1
ATOM 643 O O . LYS A 1 89 ? -5.545 -3.175 37.976 1.00 75.81 89 LYS A O 1
ATOM 648 N N . LEU A 1 90 ? -6.825 -3.328 36.129 1.00 76.62 90 LEU A N 1
ATOM 649 C CA . LEU A 1 90 ? -7.958 -2.524 36.599 1.00 76.62 90 LEU A CA 1
ATOM 650 C C . LEU A 1 90 ? -8.916 -3.308 37.513 1.00 76.62 90 LEU A C 1
ATOM 652 O O . LEU A 1 90 ? -9.516 -2.712 38.386 1.00 76.62 90 LEU A O 1
ATOM 656 N N . ASN A 1 91 ? -9.066 -4.623 37.318 1.00 71.56 91 ASN A N 1
ATOM 657 C CA . ASN A 1 91 ? -9.892 -5.502 38.167 1.00 71.56 91 ASN A CA 1
ATOM 658 C C . ASN A 1 91 ? -9.191 -5.850 39.500 1.00 71.56 91 ASN A C 1
ATOM 660 O O . ASN A 1 91 ? -9.828 -6.248 40.467 1.00 71.56 91 ASN A O 1
ATOM 664 N N . LEU A 1 92 ? -7.864 -5.696 39.549 1.00 73.62 92 LEU A N 1
ATOM 665 C CA . LEU A 1 92 ? -7.041 -5.942 40.737 1.00 73.62 92 LEU A CA 1
ATOM 666 C C . LEU A 1 92 ? -6.840 -4.677 41.607 1.00 73.62 92 LEU A C 1
ATOM 668 O O . LEU A 1 92 ? -6.160 -4.755 42.629 1.00 73.62 92 LEU A O 1
ATOM 672 N N . LEU A 1 93 ? -7.404 -3.533 41.195 1.00 65.81 93 LEU A N 1
ATOM 673 C CA . LEU A 1 93 ? -7.451 -2.245 41.906 1.00 65.81 93 LEU A CA 1
ATOM 674 C C . LEU A 1 93 ? -8.883 -1.962 42.372 1.00 65.81 93 LEU A C 1
ATOM 676 O O . LEU A 1 93 ? -9.020 -1.428 43.493 1.00 65.81 93 LEU A O 1
#

Foldseek 3Di:
DDDDDDPDPPVPPPPPPCDPVNVVVVVVVVVPDPVVVVLQVVLCVVVVDPVSSVVVVVVVVVVVVVVVVVVVVVVVVVVVVVVVVVVVVVVVD

Organism: NCBI:txid488301

Secondary structure (DSSP, 8-state):
---------------S---HHHHHHHHHHHHSSTHHHHHHHHHHHHHSSHHHHHHHHHHHHHHHHHHHHHHHHHHHHHHHHHHHHHHHHHHT-

Sequence (93 aa):
MSAVSASSSESVKLKKELGLIDGVGIIVGVIIGSGIFVSPKGVLQSAGSVGFGLIIWILSGLLSMVGALCYAELGENILSLLYQRFIFKLNLL

pLDDT: mean 72.46, std 14.87, range [34.06, 92.38]

Radius of gyration: 22.62 Å; chains: 1; bounding box: 28×57×65 Å